Protein AF-A0A4Q0QTB7-F1 (afdb_monomer_lite)

Structure (mmCIF, N/CA/C/O backbone):
data_AF-A0A4Q0QTB7-F1
#
_entry.id   AF-A0A4Q0QTB7-F1
#
loop_
_atom_site.group_PDB
_atom_site.id
_atom_site.type_symbol
_atom_site.label_atom_id
_atom_site.label_alt_id
_atom_site.label_comp_id
_atom_site.label_asym_id
_atom_site.label_entity_id
_atom_site.label_seq_id
_atom_site.pdbx_PDB_ins_code
_atom_site.Cartn_x
_atom_site.Cartn_y
_atom_site.Cartn_z
_atom_site.occupancy
_atom_site.B_iso_or_equiv
_atom_site.auth_seq_id
_atom_site.auth_comp_id
_atom_site.auth_asym_id
_atom_site.auth_atom_id
_atom_site.pdbx_PDB_model_num
ATOM 1 N N . MET A 1 1 ? -1.147 16.651 9.363 1.00 47.41 1 MET A N 1
ATOM 2 C CA . MET A 1 1 ? -0.670 16.566 7.967 1.00 47.41 1 MET A CA 1
ATOM 3 C C . MET A 1 1 ? 0.847 16.628 8.028 1.00 47.41 1 MET A C 1
ATOM 5 O O . MET A 1 1 ? 1.332 17.576 8.643 1.00 47.41 1 MET A O 1
ATOM 9 N N . PRO A 1 2 ? 1.580 15.623 7.526 1.00 40.81 2 PRO A N 1
ATOM 10 C CA . PRO A 1 2 ? 3.039 15.652 7.557 1.00 40.81 2 PRO A CA 1
ATOM 11 C C . PRO A 1 2 ? 3.576 16.881 6.791 1.00 40.81 2 PRO A C 1
ATOM 13 O O . PRO A 1 2 ? 2.913 17.364 5.860 1.00 40.81 2 PRO A O 1
ATOM 16 N N . PRO A 1 3 ? 4.726 17.443 7.211 1.00 42.91 3 PRO A N 1
ATOM 17 C CA . PRO A 1 3 ? 5.314 18.623 6.583 1.00 42.91 3 PRO A CA 1
ATOM 18 C C . PRO A 1 3 ? 5.603 18.375 5.096 1.00 42.91 3 PRO A C 1
ATOM 20 O O . PRO A 1 3 ? 5.985 17.279 4.700 1.00 42.91 3 PRO A O 1
ATOM 23 N N . ARG A 1 4 ? 5.392 19.402 4.265 1.00 50.91 4 ARG A N 1
ATOM 24 C CA . ARG A 1 4 ? 5.673 19.353 2.822 1.00 50.91 4 ARG A CA 1
ATOM 25 C C . ARG A 1 4 ? 7.170 19.526 2.593 1.00 50.91 4 ARG A C 1
ATOM 27 O O . ARG A 1 4 ? 7.720 20.534 3.036 1.00 50.91 4 ARG A O 1
ATOM 34 N N . THR A 1 5 ? 7.803 18.616 1.859 1.00 45.28 5 THR A N 1
ATOM 35 C CA . THR A 1 5 ? 9.161 18.847 1.356 1.00 45.28 5 THR A CA 1
ATOM 36 C C . THR A 1 5 ? 9.086 19.863 0.209 1.00 45.28 5 THR A C 1
ATOM 38 O O . THR A 1 5 ? 8.385 19.610 -0.774 1.00 45.28 5 THR A O 1
ATOM 41 N N . PRO A 1 6 ? 9.748 21.031 0.289 1.00 39.59 6 PRO A N 1
ATOM 42 C CA . PRO A 1 6 ? 9.756 21.988 -0.815 1.00 39.59 6 PRO A CA 1
ATOM 43 C C . PRO A 1 6 ? 10.356 21.355 -2.084 1.00 39.59 6 PRO A C 1
ATOM 45 O O . PRO A 1 6 ? 11.346 20.638 -1.999 1.00 39.59 6 PRO A O 1
ATOM 48 N N . ALA A 1 7 ? 9.767 21.639 -3.251 1.00 42.12 7 ALA A N 1
ATOM 49 C CA . ALA A 1 7 ? 10.174 21.163 -4.586 1.00 42.12 7 ALA A CA 1
ATOM 50 C C . ALA A 1 7 ? 9.929 19.678 -4.938 1.00 42.12 7 ALA A C 1
ATOM 52 O O . ALA A 1 7 ? 10.136 19.310 -6.094 1.00 42.12 7 ALA A O 1
ATOM 53 N N . ARG A 1 8 ? 9.408 18.842 -4.028 1.00 48.53 8 ARG A N 1
ATOM 54 C CA . ARG A 1 8 ? 8.870 17.521 -4.399 1.00 48.53 8 ARG A CA 1
ATOM 55 C C . ARG A 1 8 ? 7.381 17.683 -4.734 1.00 48.53 8 ARG A C 1
ATOM 57 O O . ARG A 1 8 ? 6.651 18.259 -3.919 1.00 48.53 8 ARG A O 1
ATOM 64 N N . PRO A 1 9 ? 6.882 17.218 -5.896 1.00 48.81 9 PRO A N 1
ATOM 65 C CA . PRO A 1 9 ? 5.467 16.912 -6.021 1.00 48.81 9 PRO A CA 1
ATOM 66 C C . PRO A 1 9 ? 5.246 15.730 -5.076 1.00 48.81 9 PRO A C 1
ATOM 68 O O . PRO A 1 9 ? 5.424 14.589 -5.472 1.00 48.81 9 PRO A O 1
ATOM 71 N N . ASP A 1 10 ? 5.014 16.013 -3.794 1.00 55.91 10 ASP A N 1
ATOM 72 C CA . ASP A 1 10 ? 4.657 15.030 -2.774 1.00 55.91 10 ASP A CA 1
ATOM 73 C C . ASP A 1 10 ? 3.130 14.954 -2.749 1.00 55.91 10 ASP A C 1
ATOM 75 O O . ASP A 1 10 ? 2.478 15.725 -2.032 1.00 55.91 10 ASP A O 1
ATOM 79 N N . PRO A 1 11 ? 2.503 14.088 -3.559 1.00 55.78 11 PRO A N 1
ATOM 80 C CA . PRO A 1 11 ? 1.121 13.735 -3.339 1.00 55.78 11 PRO A CA 1
ATOM 81 C C . PRO A 1 11 ? 1.037 13.012 -1.994 1.00 55.78 11 PRO A C 1
ATOM 83 O O . PRO A 1 11 ? 1.423 11.857 -1.835 1.00 55.78 11 PRO A O 1
ATOM 86 N N . GLN A 1 12 ? 0.548 13.758 -1.009 1.00 68.44 12 GLN A N 1
ATOM 87 C CA . GLN A 1 12 ? 0.375 13.276 0.347 1.00 68.44 12 GLN A CA 1
ATOM 88 C C . GLN A 1 12 ? -0.754 12.254 0.392 1.00 68.44 12 GLN A C 1
ATOM 90 O O . GLN A 1 12 ? -1.846 12.475 -0.139 1.00 68.44 12 GLN A O 1
ATOM 95 N N . VAL A 1 13 ? -0.488 11.154 1.079 1.00 74.31 13 VAL A N 1
ATOM 96 C CA . VAL A 1 13 ? -1.504 10.196 1.493 1.00 74.31 13 VAL A CA 1
ATOM 97 C C . VAL A 1 13 ? -1.929 10.525 2.931 1.00 74.31 13 VAL A C 1
ATOM 99 O O . VAL A 1 13 ? -1.073 10.782 3.778 1.00 74.31 13 VAL A O 1
ATOM 102 N N . PRO A 1 14 ? -3.236 10.561 3.243 1.00 81.25 14 PRO A N 1
ATOM 103 C CA . PRO A 1 14 ? -4.358 10.394 2.322 1.00 81.25 14 PRO A CA 1
ATOM 104 C C . PRO A 1 14 ? -4.577 11.636 1.441 1.00 81.25 14 PRO A C 1
ATOM 106 O O . PRO A 1 14 ? -4.420 12.769 1.902 1.00 81.25 14 PRO A O 1
ATOM 109 N N . LYS A 1 15 ? -5.080 11.439 0.216 1.00 81.94 15 LYS A N 1
ATOM 110 C CA . LYS A 1 15 ? -5.474 12.543 -0.684 1.00 81.94 15 LYS A CA 1
ATOM 111 C C . LYS A 1 15 ? -6.569 13.432 -0.101 1.00 81.94 15 LYS A C 1
ATOM 113 O O . LYS A 1 15 ? -6.660 14.610 -0.443 1.00 81.94 15 LYS A O 1
ATOM 118 N N . ASN A 1 16 ? -7.422 12.881 0.763 1.00 85.31 16 ASN A N 1
ATOM 119 C CA . ASN A 1 16 ? -8.480 13.629 1.432 1.00 85.31 16 ASN A CA 1
ATOM 120 C C . ASN A 1 16 ? -8.515 13.330 2.934 1.00 85.31 16 ASN A C 1
ATOM 122 O O . ASN A 1 16 ? -9.250 12.467 3.407 1.00 85.31 16 ASN A O 1
ATOM 126 N N . TYR A 1 17 ? -7.782 14.122 3.714 1.00 80.81 17 TYR A N 1
ATOM 127 C CA . TYR A 1 17 ? -7.728 13.989 5.173 1.00 80.81 17 TYR A CA 1
ATOM 128 C C . TYR A 1 17 ? -9.084 14.179 5.889 1.00 80.81 17 TYR A C 1
ATOM 130 O O . TYR A 1 17 ? -9.188 13.863 7.070 1.00 80.81 17 TYR A O 1
ATOM 138 N N . LYS A 1 18 ? -10.128 14.681 5.209 1.00 86.31 18 LYS A N 1
ATOM 139 C CA . LYS A 1 18 ? -11.443 14.965 5.812 1.00 86.31 18 LYS A CA 1
ATOM 140 C C . LYS A 1 18 ? -12.386 13.759 5.868 1.00 86.31 18 LYS A C 1
ATOM 142 O O . LYS A 1 18 ? -13.453 13.883 6.457 1.00 86.31 18 LYS A O 1
ATOM 147 N N . LEU A 1 19 ? -12.036 12.626 5.251 1.00 85.88 19 LEU A N 1
ATOM 148 C CA . LEU A 1 19 ? -12.930 11.460 5.163 1.00 85.88 19 LEU A CA 1
ATOM 149 C C . LEU A 1 19 ? -13.151 10.752 6.508 1.00 85.88 19 LEU A C 1
ATOM 151 O O . LEU A 1 19 ? -14.196 10.143 6.710 1.00 85.88 19 LEU A O 1
ATOM 155 N N . GLY A 1 20 ? -12.202 10.863 7.436 1.00 88.69 20 GLY A N 1
ATOM 156 C CA . GLY A 1 20 ? -12.298 10.242 8.750 1.00 88.69 20 GLY A CA 1
ATOM 157 C C . GLY A 1 20 ? -10.938 10.087 9.428 1.00 88.69 20 GLY A C 1
ATOM 158 O O . GLY A 1 20 ? -9.929 10.568 8.892 1.00 88.69 20 GLY A O 1
ATOM 159 N N . PRO A 1 21 ? -10.905 9.411 10.596 1.00 89.50 21 PRO A N 1
ATOM 160 C CA . PRO A 1 21 ? -9.672 9.042 11.281 1.00 89.50 21 PRO A CA 1
ATOM 161 C C . PRO A 1 21 ? -8.676 8.385 10.329 1.00 89.50 21 PRO A C 1
ATOM 163 O O . PRO A 1 21 ? -9.045 7.540 9.509 1.00 89.50 21 PRO A O 1
ATOM 166 N N . CYS A 1 22 ? -7.416 8.788 10.439 1.00 88.06 22 CYS A N 1
ATOM 167 C CA . CYS A 1 22 ? -6.366 8.389 9.520 1.00 88.06 22 CYS A CA 1
ATOM 168 C C . CYS A 1 22 ? -5.119 7.988 10.291 1.00 88.06 22 CYS A C 1
ATOM 170 O O . CYS A 1 22 ? -4.640 8.743 11.128 1.00 88.06 22 CYS A O 1
ATOM 172 N N . ALA A 1 23 ? -4.580 6.831 9.938 1.00 86.69 23 ALA A N 1
ATOM 173 C CA . ALA A 1 23 ? -3.254 6.379 10.312 1.00 86.69 23 ALA A CA 1
ATOM 174 C C . ALA A 1 23 ? -2.309 6.602 9.121 1.00 86.69 23 ALA A C 1
ATOM 176 O O . ALA A 1 23 ? -2.715 6.410 7.974 1.00 86.69 23 ALA A O 1
ATOM 177 N N . HIS A 1 24 ? -1.069 7.022 9.367 1.00 83.75 24 HIS A N 1
ATOM 178 C CA . HIS A 1 24 ? -0.093 7.351 8.317 1.00 83.75 24 HIS A CA 1
ATOM 179 C C . HIS A 1 24 ? 1.293 6.795 8.653 1.00 83.75 24 HIS A C 1
ATOM 181 O O . HIS A 1 24 ? 1.640 6.630 9.823 1.00 83.75 24 HIS A O 1
ATOM 187 N N . GLY A 1 25 ? 2.090 6.517 7.620 1.00 77.62 25 GLY A N 1
ATOM 188 C CA . GLY A 1 25 ? 3.531 6.372 7.772 1.00 77.62 25 GLY A CA 1
ATOM 189 C C . GLY A 1 25 ? 4.248 5.968 6.482 1.00 77.62 25 GLY A C 1
ATOM 190 O O . GLY A 1 25 ? 3.730 6.129 5.379 1.00 77.62 25 GLY A O 1
ATOM 191 N N . LYS A 1 26 ? 5.473 5.451 6.622 1.00 79.88 26 LYS A N 1
ATOM 192 C CA . LYS A 1 26 ? 6.401 5.168 5.519 1.00 79.88 26 LYS A CA 1
ATOM 193 C C . LYS A 1 26 ? 7.085 3.795 5.649 1.00 79.88 26 LYS A C 1
ATOM 195 O O . LYS A 1 26 ? 7.819 3.570 6.601 1.00 79.88 26 LYS A O 1
ATOM 200 N N . ILE A 1 27 ? 6.911 2.901 4.671 1.00 75.69 27 ILE A N 1
ATOM 201 C CA . ILE A 1 27 ? 7.630 1.602 4.614 1.00 75.69 27 ILE A CA 1
ATOM 202 C C . ILE A 1 27 ? 9.116 1.800 4.248 1.00 75.69 27 ILE A C 1
ATOM 204 O O . ILE A 1 27 ? 9.949 0.934 4.499 1.00 75.69 27 ILE A O 1
ATOM 208 N N . GLY A 1 28 ? 9.475 2.984 3.750 1.00 70.25 28 GLY A N 1
ATOM 209 C CA . GLY A 1 28 ? 10.853 3.349 3.440 1.00 70.25 28 GLY A CA 1
ATOM 210 C C . GLY A 1 28 ? 11.311 2.763 2.112 1.00 70.25 28 GLY A C 1
ATOM 211 O O . GLY A 1 28 ? 10.504 2.240 1.345 1.00 70.25 28 GLY A O 1
ATOM 212 N N . ALA A 1 29 ? 12.603 2.910 1.838 1.00 74.25 29 ALA A N 1
ATOM 213 C CA . ALA A 1 29 ? 13.247 2.386 0.645 1.00 74.25 29 ALA A CA 1
ATOM 214 C C . ALA A 1 29 ? 13.525 0.882 0.792 1.00 74.25 29 ALA A C 1
ATOM 216 O O . ALA A 1 29 ? 14.135 0.457 1.775 1.00 74.25 29 ALA A O 1
ATOM 217 N N . PHE A 1 30 ? 13.120 0.082 -0.192 1.00 72.81 30 PHE A N 1
ATOM 218 C CA . PHE A 1 30 ? 13.425 -1.344 -0.253 1.00 72.81 30 PHE A CA 1
ATOM 219 C C . PHE A 1 30 ? 13.659 -1.810 -1.691 1.00 72.81 30 PHE A C 1
ATOM 221 O O . PHE A 1 30 ? 13.125 -1.247 -2.646 1.00 72.81 30 PHE A O 1
ATOM 228 N N . TYR A 1 31 ? 14.438 -2.883 -1.819 1.00 73.12 31 TYR A N 1
ATOM 229 C CA . TYR A 1 31 ? 14.595 -3.634 -3.058 1.00 73.12 31 TYR A CA 1
ATOM 230 C C . TYR A 1 31 ? 13.784 -4.918 -2.982 1.00 73.12 31 TYR A C 1
ATOM 232 O O . TYR A 1 31 ? 13.722 -5.551 -1.925 1.00 73.12 31 TYR A O 1
ATOM 240 N N . PHE A 1 32 ? 13.199 -5.326 -4.099 1.00 70.44 32 PHE A N 1
ATOM 241 C CA . PHE A 1 32 ? 12.513 -6.606 -4.230 1.00 70.44 32 PHE A CA 1
ATOM 242 C C . PHE A 1 32 ? 13.051 -7.356 -5.445 1.00 70.44 32 PHE A C 1
ATOM 244 O O . PHE A 1 32 ? 13.460 -6.739 -6.421 1.00 70.44 32 PHE A O 1
ATOM 251 N N . TYR A 1 33 ? 13.049 -8.684 -5.363 1.00 67.88 33 TYR A N 1
ATOM 252 C CA . TYR A 1 33 ? 13.486 -9.592 -6.418 1.00 67.88 33 TYR A CA 1
ATOM 253 C C . TYR A 1 33 ? 12.619 -10.844 -6.388 1.00 67.88 33 TYR A C 1
ATOM 255 O O . TYR A 1 33 ? 12.510 -11.446 -5.322 1.00 67.88 33 TYR A O 1
ATOM 263 N N . ALA A 1 34 ? 12.035 -11.249 -7.516 1.00 62.66 34 ALA A N 1
ATOM 264 C CA . ALA A 1 34 ? 11.332 -12.527 -7.632 1.00 62.66 34 ALA A CA 1
ATOM 265 C C . ALA A 1 34 ? 12.265 -13.622 -8.181 1.00 62.66 34 ALA A C 1
ATOM 267 O O . ALA A 1 34 ? 12.513 -13.695 -9.387 1.00 62.66 34 ALA A O 1
ATOM 268 N N . GLU A 1 35 ? 12.758 -14.494 -7.300 1.00 55.28 35 GLU A N 1
ATOM 269 C CA . GLU A 1 35 ? 13.632 -15.609 -7.682 1.00 55.28 35 GLU A CA 1
ATOM 270 C C . GLU A 1 35 ? 12.899 -16.626 -8.574 1.00 55.28 35 GLU A C 1
ATOM 272 O O . GLU A 1 35 ? 11.766 -17.025 -8.292 1.00 55.28 35 GLU A O 1
ATOM 277 N N . GLY A 1 36 ? 13.549 -17.057 -9.661 1.00 54.84 36 GLY A N 1
ATOM 278 C CA . GLY A 1 36 ? 13.015 -18.069 -10.580 1.00 54.84 36 GLY A CA 1
ATOM 279 C C . GLY A 1 36 ? 11.901 -17.581 -11.514 1.00 54.84 36 GLY A C 1
ATOM 280 O O . GLY A 1 36 ? 11.274 -18.402 -12.189 1.00 54.84 36 GLY A O 1
ATOM 281 N N . SER A 1 37 ? 11.641 -16.270 -11.574 1.00 61.34 37 SER A N 1
ATOM 282 C CA . SER A 1 37 ? 10.745 -15.717 -12.591 1.00 61.34 37 SER A CA 1
ATOM 283 C C . SER A 1 37 ? 11.331 -15.908 -13.994 1.00 61.34 37 SER A C 1
ATOM 285 O O . SER A 1 37 ? 12.530 -15.747 -14.210 1.00 61.34 37 SER A O 1
ATOM 287 N N . LYS A 1 38 ? 10.469 -16.236 -14.965 1.00 59.75 38 LYS A N 1
ATOM 288 C CA . LYS A 1 38 ? 10.834 -16.225 -16.393 1.00 59.75 38 LYS A CA 1
ATOM 289 C C . LYS A 1 38 ? 11.002 -14.800 -16.930 1.00 59.75 38 LYS A C 1
ATOM 291 O O . LYS A 1 38 ? 11.587 -14.628 -17.994 1.00 59.75 38 LYS A O 1
ATOM 296 N N . ASP A 1 39 ? 10.508 -13.809 -16.191 1.00 58.31 39 ASP A N 1
ATOM 297 C CA . ASP A 1 39 ? 10.634 -12.383 -16.482 1.00 58.31 39 ASP A CA 1
ATOM 298 C C . ASP A 1 39 ? 11.926 -11.815 -15.864 1.00 58.31 39 ASP A C 1
ATOM 300 O O . ASP A 1 39 ? 11.892 -10.848 -15.105 1.00 58.31 39 ASP A O 1
ATOM 304 N N . ASP A 1 40 ? 13.062 -12.461 -16.143 1.00 51.28 40 ASP A N 1
ATOM 305 C CA . ASP A 1 40 ? 14.362 -12.145 -15.543 1.00 51.28 40 ASP A CA 1
ATOM 306 C C . ASP A 1 40 ? 14.783 -10.672 -15.763 1.00 51.28 40 ASP A C 1
ATOM 308 O O . ASP A 1 40 ? 14.874 -10.231 -16.915 1.00 51.28 40 ASP A O 1
ATOM 312 N N . PRO A 1 41 ? 15.112 -9.908 -14.701 1.00 52.53 41 PRO A N 1
ATOM 313 C CA . PRO A 1 41 ? 14.643 -10.022 -13.321 1.00 52.53 41 PRO A CA 1
ATOM 314 C C . PRO A 1 41 ? 13.518 -9.015 -13.035 1.00 52.53 41 PRO A C 1
ATOM 316 O O . PRO A 1 41 ? 13.682 -7.821 -13.271 1.00 52.53 41 PRO A O 1
ATOM 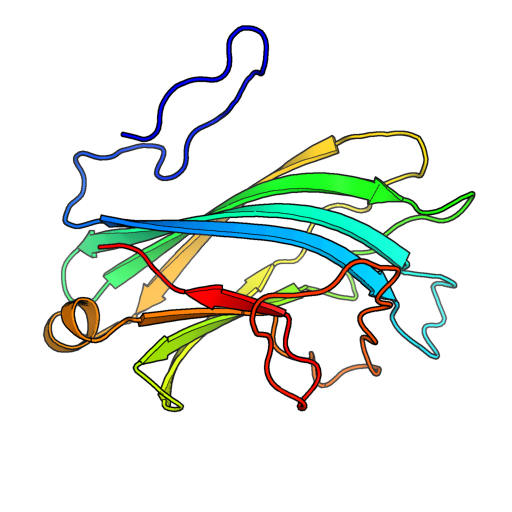319 N N . ALA A 1 42 ? 12.418 -9.469 -12.419 1.00 55.75 42 ALA A N 1
ATOM 320 C CA . ALA A 1 42 ? 11.439 -8.607 -11.750 1.00 55.75 42 ALA A CA 1
ATOM 321 C C . ALA A 1 42 ? 12.069 -8.051 -10.461 1.00 55.75 42 ALA A C 1
ATOM 323 O O . ALA A 1 42 ? 11.752 -8.472 -9.345 1.00 55.75 42 ALA A O 1
ATOM 324 N N . PHE A 1 43 ? 13.047 -7.169 -10.651 1.00 60.84 43 PHE A N 1
ATOM 325 C CA . PHE A 1 43 ? 13.815 -6.513 -9.610 1.00 60.84 43 PHE A CA 1
ATOM 326 C C . PHE A 1 43 ? 13.553 -5.017 -9.695 1.00 60.84 43 PHE A C 1
ATOM 328 O O . PHE A 1 43 ? 13.701 -4.409 -10.756 1.00 60.84 43 PHE A O 1
ATOM 335 N N . GLY A 1 44 ? 13.192 -4.414 -8.570 1.00 68.00 44 GLY A N 1
ATOM 336 C CA . GLY A 1 44 ? 12.984 -2.977 -8.500 1.00 68.00 44 GLY A CA 1
ATOM 337 C C . GLY A 1 44 ? 13.339 -2.402 -7.143 1.00 68.00 44 GLY A C 1
ATOM 338 O O . GLY A 1 44 ? 13.488 -3.110 -6.144 1.00 68.00 44 GLY A O 1
ATOM 339 N N . PHE A 1 45 ? 13.481 -1.089 -7.140 1.00 75.38 45 PHE A N 1
ATOM 340 C CA . PHE A 1 45 ? 13.522 -0.243 -5.966 1.00 75.38 45 PHE A CA 1
ATOM 341 C C . PHE A 1 45 ? 12.143 0.379 -5.772 1.00 75.38 45 PHE A C 1
ATOM 343 O O . PHE A 1 45 ? 11.540 0.829 -6.741 1.00 75.38 45 PHE A O 1
ATOM 350 N N . CYS A 1 46 ? 11.672 0.448 -4.531 1.00 77.44 46 CYS A N 1
ATOM 351 C CA . CYS A 1 46 ? 10.473 1.189 -4.160 1.00 77.44 46 CYS A CA 1
ATOM 352 C C . CYS A 1 46 ? 10.715 1.958 -2.860 1.00 77.44 46 CYS A C 1
ATOM 354 O O . CYS A 1 46 ? 11.255 1.420 -1.895 1.00 77.44 46 CYS A O 1
ATOM 356 N N . GLU A 1 47 ? 10.232 3.192 -2.802 1.00 80.69 47 GLU A N 1
ATOM 357 C CA . GLU A 1 47 ? 10.077 3.966 -1.577 1.00 80.69 47 GLU A CA 1
ATOM 358 C C . GLU A 1 47 ? 8.597 4.295 -1.387 1.00 80.69 47 GLU A C 1
ATOM 360 O O . GLU A 1 47 ? 8.040 5.070 -2.162 1.00 80.69 47 GLU A O 1
ATOM 365 N N . ILE A 1 48 ? 7.965 3.716 -0.359 1.00 83.56 48 ILE A N 1
ATOM 366 C CA . ILE A 1 48 ? 6.512 3.821 -0.149 1.00 83.56 48 ILE A CA 1
ATOM 367 C C . ILE A 1 48 ? 6.174 4.690 1.065 1.00 83.56 48 ILE A C 1
ATOM 369 O O . ILE A 1 48 ? 6.605 4.417 2.190 1.00 83.56 48 ILE A O 1
ATOM 373 N N . GLU A 1 49 ? 5.304 5.670 0.837 1.00 85.81 49 GLU A N 1
ATOM 374 C CA . GLU A 1 49 ? 4.513 6.376 1.843 1.00 85.81 49 GLU A CA 1
ATOM 375 C C . GLU A 1 49 ? 3.054 5.905 1.757 1.00 85.81 49 GLU A C 1
ATOM 377 O O . GLU A 1 49 ? 2.536 5.699 0.660 1.00 85.81 49 GLU A O 1
ATOM 382 N N . LEU A 1 50 ? 2.381 5.700 2.891 1.00 88.88 50 LEU A N 1
ATOM 383 C CA . LEU A 1 50 ? 1.017 5.170 2.913 1.00 88.88 50 LEU A CA 1
ATOM 384 C C . LEU A 1 50 ? 0.151 5.747 4.032 1.00 88.88 50 LEU A C 1
ATOM 386 O O . LEU A 1 50 ? 0.636 6.229 5.057 1.00 88.88 50 LEU A O 1
ATOM 390 N N . SER A 1 51 ? -1.159 5.638 3.849 1.00 89.88 51 SER A N 1
ATOM 391 C CA . SER A 1 51 ? -2.160 5.886 4.874 1.00 89.88 51 SER A CA 1
ATOM 392 C C . SER A 1 51 ? -3.218 4.788 4.899 1.00 89.88 51 SER A C 1
ATOM 394 O O . SER A 1 51 ? -3.516 4.146 3.891 1.00 89.88 51 SER A O 1
ATOM 396 N N . VAL A 1 52 ? -3.798 4.576 6.079 1.00 90.94 52 VAL A N 1
ATOM 397 C CA . VAL A 1 52 ? -5.019 3.793 6.265 1.00 90.94 52 VAL A CA 1
ATOM 398 C C . VAL A 1 52 ? -6.052 4.719 6.884 1.00 90.94 52 VAL A C 1
ATOM 400 O O . VAL A 1 52 ? -5.912 5.147 8.030 1.00 90.94 52 VAL A O 1
ATOM 403 N N . GLN A 1 53 ? -7.081 5.061 6.117 1.00 93.25 53 GLN A N 1
ATOM 404 C CA . GLN A 1 53 ? -8.089 6.034 6.521 1.00 93.25 53 GLN A CA 1
ATOM 405 C C . GLN A 1 53 ? -9.467 5.394 6.572 1.00 93.25 53 GLN A C 1
ATOM 407 O O . GLN A 1 53 ? -9.859 4.700 5.641 1.00 93.25 53 GLN A O 1
ATOM 412 N N . ARG A 1 54 ? -10.246 5.658 7.619 1.00 92.88 54 ARG A N 1
ATOM 413 C CA . ARG A 1 54 ? -11.664 5.285 7.626 1.00 92.88 54 ARG A CA 1
ATOM 414 C C . ARG A 1 54 ? -12.414 6.142 6.604 1.00 92.88 54 ARG A C 1
ATOM 416 O O . ARG A 1 54 ? -12.341 7.367 6.661 1.00 92.88 54 ARG A O 1
ATOM 423 N N . VAL A 1 55 ? -13.115 5.496 5.672 1.00 94.44 55 VAL A N 1
ATOM 424 C CA . VAL A 1 55 ? -13.844 6.170 4.574 1.00 94.44 55 VAL A CA 1
ATOM 425 C C . VAL A 1 55 ? -15.343 5.872 4.570 1.00 94.44 55 VAL A C 1
ATOM 427 O O . VAL A 1 55 ? -16.078 6.414 3.748 1.00 94.44 55 VAL A O 1
ATOM 430 N N . GLY A 1 56 ? -15.805 5.020 5.481 1.00 93.00 56 GLY A N 1
ATOM 431 C CA . GLY A 1 56 ? -17.207 4.673 5.663 1.00 93.00 56 GLY A CA 1
ATOM 432 C C . GLY A 1 56 ? -17.373 3.665 6.794 1.00 93.00 56 GLY A C 1
ATOM 433 O O . GLY A 1 56 ? -16.398 3.291 7.446 1.00 93.00 56 GLY A O 1
ATOM 434 N N . GLU A 1 57 ? -18.609 3.232 7.017 1.00 93.69 57 GLU A N 1
ATOM 435 C CA . GLU A 1 57 ? -18.908 2.155 7.959 1.00 93.69 57 GLU A CA 1
ATOM 436 C C . GLU A 1 57 ? -18.240 0.851 7.507 1.00 93.69 57 GLU A C 1
ATOM 438 O O . GLU A 1 57 ? -18.345 0.456 6.340 1.00 93.69 57 GLU A O 1
ATOM 443 N N . ASN A 1 58 ? -17.532 0.209 8.436 1.00 94.56 58 ASN A N 1
ATOM 444 C CA . ASN A 1 58 ? -16.800 -1.040 8.225 1.00 94.56 58 ASN A CA 1
ATOM 445 C C . ASN A 1 58 ? -15.843 -1.010 7.017 1.00 94.56 58 ASN A C 1
ATOM 447 O O . ASN A 1 58 ? -15.630 -2.020 6.332 1.00 94.56 58 ASN A O 1
ATOM 451 N N . ARG A 1 59 ? -15.293 0.171 6.708 1.00 95.75 59 ARG A N 1
ATOM 452 C CA . ARG A 1 59 ? -14.479 0.385 5.512 1.00 95.75 59 ARG A CA 1
ATOM 453 C C . ARG A 1 59 ? -13.334 1.348 5.761 1.00 95.75 59 ARG A C 1
ATOM 455 O O . ARG A 1 59 ? -13.521 2.512 6.131 1.00 95.75 59 ARG A O 1
ATOM 462 N N . VAL A 1 60 ? -12.141 0.881 5.420 1.00 94.44 60 VAL A N 1
ATOM 463 C CA . VAL A 1 60 ? -10.933 1.700 5.381 1.00 94.44 60 VAL A CA 1
ATOM 464 C C . VAL A 1 60 ? -10.375 1.757 3.972 1.00 94.44 60 VAL A C 1
ATOM 466 O O . VAL A 1 60 ? -10.530 0.819 3.200 1.00 94.44 60 VAL A O 1
ATOM 469 N N . ARG A 1 61 ? -9.701 2.848 3.639 1.00 95.25 61 ARG A N 1
ATOM 470 C CA . ARG A 1 61 ? -8.914 3.002 2.426 1.00 95.25 61 ARG A CA 1
ATOM 471 C C . ARG A 1 61 ? -7.447 2.889 2.779 1.00 95.25 61 ARG A C 1
ATOM 473 O O . ARG A 1 61 ? -6.946 3.701 3.553 1.00 95.25 61 ARG A O 1
ATOM 480 N N . LEU A 1 62 ? -6.784 1.900 2.195 1.00 93.81 62 LEU A N 1
ATOM 481 C CA . LEU A 1 62 ? -5.335 1.879 2.087 1.00 93.81 62 LEU A CA 1
ATOM 482 C C . LEU A 1 62 ? -4.969 2.722 0.868 1.00 93.81 62 LEU A C 1
ATOM 484 O O . LEU A 1 62 ? -5.369 2.397 -0.250 1.00 93.81 62 LEU A O 1
ATOM 488 N N . GLU A 1 63 ? -4.230 3.800 1.083 1.00 92.81 63 GLU A N 1
ATOM 489 C CA . GLU A 1 63 ? -3.691 4.635 0.017 1.00 92.81 63 GLU A CA 1
ATOM 490 C C . GLU A 1 63 ? -2.171 4.675 0.124 1.00 92.81 63 GLU A C 1
ATOM 492 O O . GLU A 1 63 ? -1.634 4.797 1.220 1.00 92.81 63 GLU A O 1
ATOM 497 N N . LEU A 1 64 ? -1.476 4.569 -1.005 1.00 89.00 64 LEU A N 1
ATOM 498 C CA . LEU A 1 64 ? -0.029 4.689 -1.068 1.00 89.00 64 LEU A CA 1
ATOM 499 C C . LEU A 1 64 ? 0.423 5.609 -2.196 1.00 89.00 64 LEU A C 1
ATOM 501 O O . LEU A 1 64 ? -0.220 5.748 -3.246 1.00 89.00 64 LEU A O 1
ATOM 505 N N . TYR A 1 65 ? 1.575 6.209 -1.946 1.00 87.12 65 TYR A N 1
ATOM 506 C CA . TYR A 1 65 ? 2.420 6.871 -2.913 1.00 87.12 65 TYR A CA 1
ATOM 507 C C . TYR A 1 65 ? 3.777 6.179 -2.911 1.00 87.12 65 TYR A C 1
ATOM 509 O O . TYR A 1 65 ? 4.327 5.875 -1.853 1.00 87.12 65 TYR A O 1
ATOM 517 N N . CYS A 1 66 ? 4.303 5.914 -4.097 1.00 84.88 66 CYS A N 1
ATOM 518 C CA . CYS A 1 66 ? 5.572 5.239 -4.271 1.00 84.88 66 CYS A CA 1
ATOM 519 C C . CYS A 1 66 ? 6.427 5.985 -5.286 1.00 84.88 66 CYS A C 1
ATOM 521 O O . CYS A 1 66 ? 5.916 6.393 -6.325 1.00 84.88 66 CYS A O 1
ATOM 523 N N . ILE A 1 67 ? 7.724 6.095 -5.017 1.00 82.00 67 ILE A N 1
ATOM 524 C CA . ILE A 1 67 ? 8.725 6.294 -6.068 1.00 82.00 67 ILE A CA 1
ATOM 525 C C . ILE A 1 67 ? 9.378 4.948 -6.315 1.00 82.00 67 ILE A C 1
ATOM 527 O O . ILE A 1 67 ? 9.811 4.308 -5.356 1.00 82.00 67 ILE A O 1
ATOM 531 N N . ALA A 1 68 ? 9.435 4.514 -7.565 1.00 79.12 68 ALA A N 1
ATOM 532 C CA . ALA A 1 68 ? 10.104 3.273 -7.916 1.00 79.12 68 ALA A CA 1
ATOM 533 C C . ALA A 1 68 ? 11.075 3.459 -9.073 1.00 79.12 68 ALA A C 1
ATOM 535 O O . ALA A 1 68 ? 10.936 4.395 -9.851 1.00 79.12 68 ALA A O 1
ATOM 536 N N . ASP A 1 69 ? 12.048 2.560 -9.156 1.00 76.19 69 ASP A N 1
ATOM 537 C CA . ASP A 1 69 ? 13.034 2.496 -10.232 1.00 76.19 69 ASP A CA 1
ATOM 538 C C . ASP A 1 69 ? 13.331 1.024 -10.546 1.00 76.19 69 ASP A C 1
ATOM 540 O O . ASP A 1 69 ? 13.279 0.161 -9.658 1.00 76.19 69 ASP A O 1
ATOM 544 N N . GLY A 1 70 ? 13.639 0.717 -11.804 1.00 70.75 70 GLY A N 1
ATOM 545 C CA . GLY A 1 70 ? 14.241 -0.569 -12.147 1.00 70.75 70 GLY A CA 1
ATOM 546 C C . GLY A 1 70 ? 15.669 -0.660 -11.598 1.00 70.75 70 GLY A C 1
ATOM 547 O O . GLY A 1 70 ? 16.302 0.341 -11.277 1.00 70.75 70 GLY A O 1
ATOM 548 N N . TYR A 1 71 ? 16.210 -1.869 -11.473 1.00 67.38 71 TYR A N 1
ATOM 549 C CA . TYR A 1 71 ? 17.592 -2.046 -11.019 1.00 67.38 71 TYR A CA 1
ATOM 550 C C . TYR A 1 71 ? 18.543 -2.324 -12.178 1.00 67.38 71 TYR A C 1
ATOM 552 O O . TYR A 1 71 ? 18.334 -3.251 -12.957 1.00 67.38 71 TYR A O 1
ATOM 560 N N . GLN A 1 72 ? 19.630 -1.553 -12.251 1.00 68.81 72 GLN A N 1
ATOM 561 C CA . GLN A 1 72 ? 20.711 -1.669 -13.242 1.00 68.81 72 GLN A CA 1
ATOM 562 C C . GLN A 1 72 ? 20.274 -1.555 -14.712 1.00 68.81 72 GLN A C 1
ATOM 564 O O . GLN A 1 72 ? 20.301 -0.475 -15.288 1.00 68.81 72 GLN A O 1
ATOM 569 N N . SER A 1 73 ? 19.954 -2.672 -15.358 1.00 60.12 73 SER A N 1
ATOM 570 C CA . SER A 1 73 ? 19.472 -2.735 -16.744 1.00 60.12 73 SER A CA 1
ATOM 571 C C . SER A 1 73 ? 18.134 -3.464 -16.844 1.00 60.12 73 SER A C 1
ATOM 573 O O . SER A 1 73 ? 17.666 -3.751 -17.943 1.00 60.12 73 SER A O 1
ATOM 575 N N . ALA A 1 74 ? 17.543 -3.796 -15.696 1.00 63.16 74 ALA A N 1
ATOM 576 C CA . ALA A 1 74 ? 16.323 -4.564 -15.583 1.00 63.16 74 ALA A CA 1
ATOM 577 C C . ALA A 1 74 ? 15.090 -3.681 -15.379 1.00 63.16 74 ALA A C 1
ATOM 579 O O . ALA A 1 74 ? 15.179 -2.480 -15.108 1.00 63.16 74 ALA A O 1
ATOM 580 N N . ARG A 1 75 ? 13.927 -4.325 -15.490 1.00 69.50 75 ARG A N 1
ATOM 581 C CA . ARG A 1 75 ? 12.619 -3.736 -15.215 1.00 69.50 75 ARG A CA 1
ATOM 582 C C . ARG A 1 75 ? 11.991 -4.376 -13.977 1.00 69.50 75 ARG A C 1
ATOM 584 O O . ARG A 1 75 ? 12.043 -5.591 -13.818 1.00 69.50 75 ARG A O 1
ATOM 591 N N . GLY A 1 76 ? 11.325 -3.595 -13.138 1.00 68.12 76 GLY A N 1
ATOM 592 C CA . GLY A 1 76 ? 10.410 -4.151 -12.144 1.00 68.12 76 GLY A CA 1
ATOM 593 C C . GLY A 1 76 ? 9.090 -4.511 -12.825 1.00 68.12 76 GLY A C 1
ATOM 594 O O . GLY A 1 76 ? 8.513 -3.653 -13.477 1.00 68.12 76 GLY A O 1
ATOM 595 N N . VAL A 1 77 ? 8.609 -5.752 -12.694 1.00 71.81 77 VAL A N 1
ATOM 596 C CA . VAL A 1 77 ? 7.360 -6.216 -13.335 1.00 71.81 77 VAL A CA 1
ATOM 597 C C . VAL A 1 77 ? 6.263 -6.381 -12.288 1.00 71.81 77 VAL A C 1
ATOM 599 O O . VAL A 1 77 ? 6.180 -7.419 -11.633 1.00 71.81 77 VAL A O 1
ATOM 602 N N . GLY A 1 78 ? 5.410 -5.372 -12.116 1.00 70.75 78 GLY A N 1
ATOM 603 C CA . GLY A 1 78 ? 4.360 -5.403 -11.092 1.00 70.75 78 GLY A CA 1
ATOM 604 C C . GLY A 1 78 ? 3.051 -6.051 -11.538 1.00 70.75 78 GLY A C 1
ATOM 605 O O . GLY A 1 78 ? 2.272 -6.509 -10.701 1.00 70.75 78 GLY A O 1
ATOM 606 N N . THR A 1 79 ? 2.818 -6.166 -12.850 1.00 75.69 79 THR A N 1
ATOM 607 C CA . THR A 1 79 ? 1.590 -6.771 -13.396 1.00 75.69 79 THR A CA 1
ATOM 608 C C . THR A 1 79 ? 1.478 -8.252 -13.022 1.00 75.69 79 THR A C 1
ATOM 610 O O . THR A 1 79 ? 0.444 -8.682 -12.506 1.00 75.69 79 THR A O 1
ATOM 613 N N . SER A 1 80 ? 2.550 -9.023 -13.231 1.00 71.44 80 SER A N 1
ATOM 614 C CA . SER A 1 80 ? 2.602 -10.467 -12.946 1.00 71.44 80 SER A CA 1
ATOM 615 C C . SER A 1 80 ? 3.054 -10.790 -11.518 1.00 71.44 80 SER A C 1
ATOM 617 O O . SER A 1 80 ? 2.777 -11.880 -11.017 1.00 71.44 80 SER A O 1
ATOM 619 N N . HIS A 1 81 ? 3.721 -9.845 -10.849 1.00 74.00 81 HIS A N 1
ATOM 620 C CA . HIS A 1 81 ? 4.268 -10.011 -9.502 1.00 74.00 81 HIS A CA 1
ATOM 621 C C . HIS A 1 81 ? 3.812 -8.860 -8.589 1.00 74.00 81 HIS A C 1
ATOM 623 O O . HIS A 1 81 ? 4.600 -7.965 -8.275 1.00 74.00 81 HIS A O 1
ATOM 629 N N . PRO A 1 82 ? 2.533 -8.849 -8.164 1.00 79.75 82 PRO A N 1
ATOM 630 C CA . PRO A 1 82 ? 2.017 -7.779 -7.322 1.00 79.75 82 PRO A CA 1
ATOM 631 C C . PRO A 1 82 ? 2.689 -7.766 -5.949 1.00 79.75 82 PRO A C 1
ATOM 633 O O . PRO A 1 82 ? 2.990 -8.814 -5.379 1.00 79.75 82 PRO A O 1
ATOM 636 N N . LEU A 1 83 ? 2.822 -6.582 -5.352 1.00 80.75 83 LEU A N 1
ATOM 637 C CA . LEU A 1 83 ? 3.179 -6.476 -3.939 1.00 80.75 83 LEU A CA 1
ATOM 638 C C . LEU A 1 83 ? 1.946 -6.753 -3.080 1.00 80.75 83 LEU A C 1
ATOM 640 O O . LEU A 1 83 ? 0.908 -6.108 -3.243 1.00 80.75 83 LEU A O 1
ATOM 644 N N . LYS A 1 84 ? 2.056 -7.690 -2.133 1.00 86.75 84 LYS A N 1
ATOM 645 C CA . LYS A 1 84 ? 0.980 -7.966 -1.178 1.00 86.75 84 LYS A CA 1
ATOM 646 C C . LYS A 1 84 ? 1.170 -7.146 0.091 1.00 86.75 84 LYS A C 1
ATOM 648 O O . LYS A 1 84 ? 2.090 -7.389 0.869 1.00 86.75 84 LYS A O 1
ATOM 653 N N . ILE A 1 85 ? 0.251 -6.225 0.328 1.00 88.25 85 ILE A N 1
ATOM 654 C CA . ILE A 1 85 ? 0.245 -5.325 1.476 1.00 88.25 85 ILE A CA 1
ATOM 655 C C . ILE A 1 85 ? -0.721 -5.880 2.520 1.00 88.25 85 ILE A C 1
ATOM 657 O O . ILE A 1 85 ? -1.861 -6.208 2.190 1.00 88.25 85 ILE A O 1
ATOM 661 N N . ALA A 1 86 ? -0.282 -5.986 3.769 1.00 90.75 86 ALA A N 1
ATOM 662 C CA . ALA A 1 86 ? -1.103 -6.416 4.894 1.00 90.75 86 ALA A CA 1
ATOM 663 C C . ALA A 1 86 ? -1.279 -5.272 5.897 1.00 90.75 86 ALA A C 1
ATOM 665 O O . ALA A 1 86 ? -0.325 -4.559 6.196 1.00 90.75 86 ALA A O 1
ATOM 666 N N . VAL A 1 87 ? -2.487 -5.134 6.443 1.00 89.50 87 VAL A N 1
ATOM 667 C CA . VAL A 1 87 ? -2.821 -4.253 7.571 1.00 89.50 87 VAL A CA 1
ATOM 668 C C . VAL A 1 87 ? -2.973 -5.125 8.816 1.00 89.50 87 VAL A C 1
ATOM 670 O O . VAL A 1 87 ? -3.701 -6.118 8.760 1.00 89.50 87 VAL A O 1
ATOM 673 N N . LEU A 1 88 ? -2.289 -4.798 9.916 1.00 89.94 88 LEU A N 1
ATOM 674 C CA . LEU A 1 88 ? -2.206 -5.663 11.097 1.00 89.94 88 LEU A CA 1
ATOM 675 C C . LEU A 1 88 ? -2.580 -4.955 12.405 1.00 89.94 88 LEU A C 1
ATOM 677 O O . LEU A 1 88 ? -2.456 -3.736 12.538 1.00 89.94 88 LEU A O 1
ATOM 681 N N . ALA A 1 89 ? -3.009 -5.776 13.366 1.00 88.38 89 ALA A N 1
ATOM 682 C CA . ALA A 1 89 ? -3.021 -5.498 14.800 1.00 88.38 89 ALA A CA 1
ATOM 683 C C . ALA A 1 89 ? -2.270 -6.632 15.515 1.00 88.38 89 ALA A C 1
ATOM 685 O O . ALA A 1 89 ? -2.762 -7.765 15.603 1.00 88.38 89 ALA A O 1
ATOM 686 N N . GLY A 1 90 ? -1.059 -6.353 15.988 1.00 86.31 90 GLY A N 1
ATOM 687 C CA . GLY A 1 90 ? -0.101 -7.361 16.422 1.00 86.31 90 GLY A CA 1
ATOM 688 C C . GLY A 1 90 ? 0.211 -8.325 15.277 1.00 86.31 90 GLY A C 1
ATOM 689 O O . GLY A 1 90 ? 0.545 -7.907 14.170 1.00 86.31 90 GLY A O 1
ATOM 690 N N . GLU A 1 91 ? 0.050 -9.625 15.523 1.00 86.25 91 GLU A N 1
ATOM 691 C CA . GLU A 1 91 ? 0.212 -10.675 14.502 1.00 86.25 91 GLU A CA 1
ATOM 692 C C . GLU A 1 91 ? -1.089 -10.992 13.741 1.00 86.25 91 GLU A C 1
ATOM 694 O O . GLU A 1 91 ? -1.110 -11.857 12.866 1.00 86.25 91 GLU A O 1
ATOM 699 N N . THR A 1 92 ? -2.197 -10.310 14.054 1.00 88.94 92 THR A N 1
ATOM 700 C CA . THR A 1 92 ? -3.475 -10.535 13.366 1.00 88.94 92 THR A CA 1
ATOM 701 C C . THR A 1 92 ? -3.545 -9.695 12.100 1.00 88.94 92 THR A C 1
ATOM 703 O O . THR A 1 92 ? -3.516 -8.466 12.166 1.00 88.94 92 THR A O 1
ATOM 706 N N . VAL A 1 93 ? -3.704 -10.352 10.951 1.00 90.56 93 VAL A N 1
ATOM 707 C CA . VAL A 1 93 ? -3.987 -9.680 9.679 1.00 90.56 93 VAL A CA 1
ATOM 708 C C . VAL A 1 93 ? -5.440 -9.213 9.679 1.00 90.56 93 VAL A C 1
ATOM 710 O O . VAL A 1 93 ? -6.364 -10.021 9.668 1.00 90.56 93 VAL A O 1
ATOM 713 N N . LEU A 1 94 ? -5.626 -7.898 9.693 1.00 90.31 94 LEU A N 1
ATOM 714 C CA . LEU A 1 94 ? -6.928 -7.238 9.633 1.00 90.31 94 LEU A CA 1
ATOM 715 C C . LEU A 1 94 ? -7.451 -7.125 8.197 1.00 90.31 94 LEU A C 1
ATOM 717 O O . LEU A 1 94 ? -8.655 -7.087 7.973 1.00 90.31 94 LEU A O 1
ATOM 721 N N . GLY A 1 95 ? -6.543 -7.076 7.223 1.00 90.94 95 GLY A N 1
ATOM 722 C CA . GLY A 1 95 ? -6.880 -7.050 5.807 1.00 90.94 95 GLY A CA 1
ATOM 723 C C . GLY A 1 95 ? -5.643 -7.073 4.919 1.00 90.94 95 GLY A C 1
ATOM 724 O O . GLY A 1 95 ? -4.527 -6.819 5.376 1.00 90.94 95 GLY A O 1
ATOM 725 N N . THR A 1 96 ? -5.838 -7.392 3.641 1.00 92.62 96 THR A N 1
ATOM 726 C CA . THR A 1 96 ? -4.756 -7.451 2.652 1.00 92.62 96 THR A CA 1
ATOM 727 C C . THR A 1 96 ? -5.171 -6.850 1.323 1.00 92.62 96 THR A C 1
ATOM 729 O O . THR A 1 96 ? -6.331 -6.963 0.933 1.00 92.62 96 THR A O 1
ATOM 732 N N . ALA A 1 97 ? -4.202 -6.316 0.591 1.00 92.00 97 ALA A N 1
ATOM 733 C CA . ALA A 1 97 ? -4.358 -5.845 -0.773 1.00 92.00 97 ALA A CA 1
ATOM 734 C C . ALA A 1 97 ? -3.215 -6.353 -1.654 1.00 92.00 97 ALA A C 1
ATOM 736 O O . ALA A 1 97 ? -2.079 -6.452 -1.196 1.00 92.00 97 ALA A O 1
ATOM 737 N N . ASN A 1 98 ? -3.510 -6.632 -2.922 1.00 90.12 98 ASN A N 1
ATOM 738 C CA . ASN A 1 98 ? -2.492 -6.889 -3.936 1.00 90.12 98 ASN A CA 1
ATOM 739 C C . ASN A 1 98 ? -2.359 -5.642 -4.805 1.00 90.12 98 ASN A C 1
ATOM 741 O O . ASN A 1 98 ? -3.333 -5.209 -5.423 1.00 90.12 98 ASN A O 1
ATOM 745 N N . TRP A 1 99 ? -1.164 -5.070 -4.849 1.00 88.50 99 TRP A N 1
ATOM 746 C CA . TRP A 1 99 ? -0.854 -3.937 -5.701 1.00 88.50 99 TRP A CA 1
ATOM 747 C C . TRP A 1 99 ? -0.098 -4.409 -6.943 1.00 88.50 99 TRP A C 1
ATOM 749 O O . TRP A 1 99 ? 1.086 -4.740 -6.879 1.00 88.50 99 TRP A O 1
ATOM 759 N N . HIS A 1 100 ? -0.805 -4.428 -8.073 1.00 85.38 100 HIS A N 1
ATOM 760 C CA . HIS A 1 100 ? -0.234 -4.644 -9.401 1.00 85.38 100 HIS A CA 1
ATOM 761 C C . HIS A 1 100 ? 0.296 -3.310 -9.931 1.00 85.38 100 HIS A C 1
ATOM 763 O O . HIS A 1 100 ? -0.438 -2.549 -10.564 1.00 85.38 100 HIS A O 1
ATOM 769 N N . PHE A 1 101 ? 1.535 -2.975 -9.583 1.00 80.81 101 PHE A N 1
ATOM 770 C CA . PHE A 1 101 ? 2.152 -1.727 -10.025 1.00 80.81 101 PHE A CA 1
ATOM 771 C C . PHE A 1 101 ? 2.522 -1.796 -11.520 1.00 80.81 101 PHE A C 1
ATOM 773 O O . PHE A 1 101 ? 2.789 -2.887 -12.031 1.00 80.81 101 PHE A O 1
ATOM 780 N N . PRO A 1 102 ? 2.503 -0.661 -12.243 1.00 80.56 102 PRO A N 1
ATOM 781 C CA . PRO A 1 102 ? 3.055 -0.581 -13.592 1.00 80.56 102 PRO A CA 1
ATOM 782 C C . PRO A 1 102 ? 4.493 -1.095 -13.652 1.00 80.56 102 PRO A C 1
ATOM 784 O O . PRO A 1 102 ? 5.230 -0.975 -12.677 1.00 80.56 102 PRO A O 1
ATOM 787 N N . ASP A 1 103 ? 4.904 -1.639 -14.794 1.00 79.75 103 ASP A N 1
ATOM 788 C CA . ASP A 1 103 ? 6.304 -2.009 -14.981 1.00 79.75 103 ASP A CA 1
ATOM 789 C C . ASP A 1 103 ? 7.192 -0.754 -14.891 1.00 79.75 103 ASP A C 1
ATOM 791 O O . ASP A 1 103 ? 6.897 0.256 -15.530 1.00 79.75 103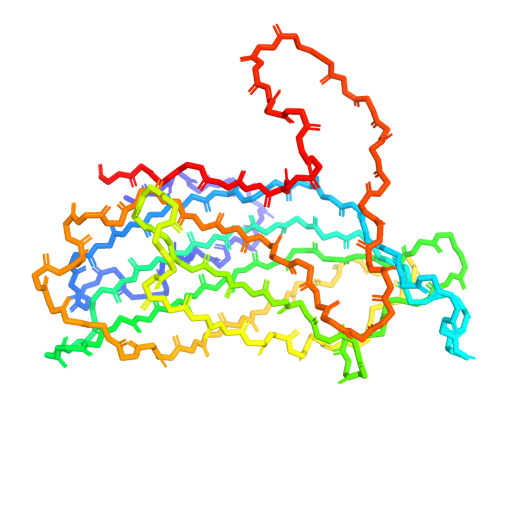 ASP A O 1
ATOM 795 N N . VAL A 1 104 ? 8.277 -0.829 -14.119 1.00 74.44 104 VAL A N 1
ATOM 796 C CA . VAL A 1 104 ? 9.229 0.277 -13.912 1.00 74.44 104 VAL A CA 1
ATOM 797 C C . VAL A 1 104 ? 10.543 -0.030 -14.608 1.00 74.44 104 VAL A C 1
ATOM 799 O O . VAL A 1 104 ? 11.043 -1.152 -14.527 1.00 74.44 104 VAL A O 1
ATOM 802 N N . ILE A 1 105 ? 11.101 0.947 -15.316 1.00 75.88 105 ILE A N 1
ATOM 803 C CA . ILE A 1 105 ?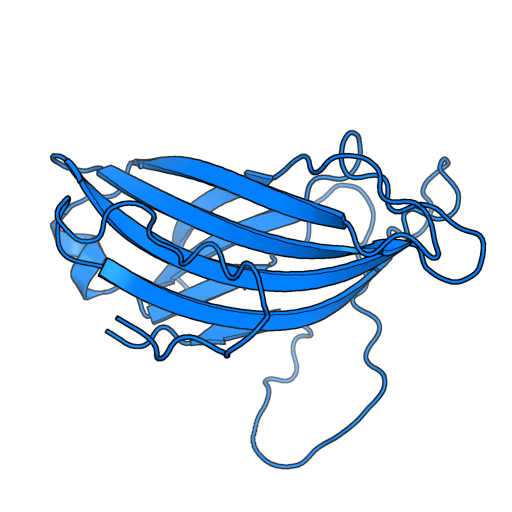 12.323 0.784 -16.114 1.00 75.88 105 ILE A CA 1
ATOM 804 C C . ILE A 1 105 ? 13.492 1.399 -15.346 1.00 75.88 105 ILE A C 1
ATOM 806 O O . ILE A 1 105 ? 13.329 2.434 -14.711 1.00 75.88 105 ILE A O 1
ATOM 810 N N . CYS A 1 106 ? 14.675 0.784 -15.402 1.00 77.06 106 CYS A N 1
ATOM 811 C CA . CYS A 1 106 ? 15.848 1.360 -14.749 1.00 77.06 106 CYS A CA 1
ATOM 812 C C . CYS A 1 106 ? 16.180 2.766 -15.277 1.00 77.06 106 CYS A C 1
ATOM 814 O O . CYS A 1 106 ? 16.173 3.008 -16.487 1.00 77.06 106 CYS A O 1
ATOM 816 N N . GLY A 1 107 ? 16.524 3.670 -14.361 1.00 68.62 107 GLY A N 1
ATOM 817 C CA . GLY A 1 107 ? 16.829 5.067 -14.640 1.00 68.62 107 GLY A CA 1
ATOM 818 C C . GLY A 1 107 ? 15.581 5.943 -14.740 1.00 68.62 107 GLY A C 1
ATOM 819 O O . GLY A 1 107 ? 15.704 7.133 -15.038 1.00 68.62 107 GLY A O 1
ATOM 820 N N . HIS A 1 108 ? 14.399 5.378 -14.478 1.00 70.75 108 HIS A N 1
ATOM 821 C CA . HIS A 1 108 ? 13.126 6.084 -14.468 1.00 70.75 108 HIS A CA 1
ATOM 822 C C . HIS A 1 108 ? 12.536 6.030 -13.058 1.00 70.75 108 HIS A C 1
ATOM 824 O O . HIS A 1 108 ? 11.947 5.038 -12.642 1.00 70.75 108 HIS A O 1
ATOM 830 N N . ALA A 1 109 ? 12.718 7.124 -12.312 1.00 69.75 109 ALA A N 1
ATOM 831 C CA . ALA A 1 109 ? 12.098 7.310 -11.006 1.00 69.75 109 ALA A CA 1
ATOM 832 C C . ALA A 1 109 ? 10.608 7.651 -11.183 1.00 69.75 109 ALA A C 1
ATOM 834 O O . ALA A 1 109 ? 10.228 8.825 -11.208 1.00 69.75 109 ALA A O 1
ATOM 835 N N . ASP A 1 110 ? 9.774 6.624 -11.329 1.00 74.56 110 ASP A N 1
ATOM 836 C CA . ASP A 1 110 ? 8.361 6.778 -11.654 1.00 74.56 110 ASP A CA 1
ATOM 837 C C . ASP A 1 110 ? 7.510 6.977 -10.385 1.00 74.56 110 ASP A C 1
ATOM 839 O O . ASP A 1 110 ? 7.493 6.112 -9.497 1.00 74.56 110 ASP A O 1
ATOM 843 N N . PRO A 1 111 ? 6.774 8.102 -10.268 1.00 77.19 111 PRO A N 1
ATOM 844 C CA . PRO A 1 111 ? 5.800 8.286 -9.205 1.00 77.19 111 PRO A CA 1
ATOM 845 C C . PRO A 1 111 ? 4.559 7.436 -9.474 1.00 77.19 111 PRO A C 1
ATOM 847 O O . PRO A 1 111 ? 3.914 7.543 -10.518 1.00 77.19 111 PRO A O 1
ATOM 850 N N . MET A 1 112 ? 4.175 6.626 -8.494 1.00 85.44 112 MET A N 1
ATOM 851 C CA . MET A 1 112 ? 3.036 5.723 -8.588 1.00 85.44 112 MET A CA 1
ATOM 852 C C . MET A 1 112 ? 2.085 5.889 -7.412 1.00 85.44 112 MET A C 1
ATOM 854 O O . MET A 1 112 ? 2.476 6.154 -6.277 1.00 85.44 112 MET A O 1
ATOM 858 N N . HIS A 1 113 ? 0.805 5.682 -7.701 1.00 87.75 113 HIS A N 1
ATOM 859 C CA . HIS A 1 113 ? -0.272 5.745 -6.728 1.00 87.75 113 HIS A CA 1
ATOM 860 C C . HIS A 1 113 ? -1.070 4.460 -6.718 1.00 87.75 113 HIS A C 1
ATOM 862 O O . HIS A 1 113 ? -1.373 3.900 -7.770 1.00 87.75 113 HIS A O 1
ATOM 868 N N . PHE A 1 114 ? -1.507 4.065 -5.530 1.00 90.69 114 PHE A N 1
ATOM 869 C CA . PHE A 1 114 ? -2.477 2.996 -5.379 1.00 90.69 114 PHE A CA 1
ATOM 870 C C . PHE A 1 114 ? -3.430 3.309 -4.235 1.00 90.69 114 PHE A C 1
ATOM 872 O O . PHE A 1 114 ? -3.038 3.861 -3.212 1.00 90.69 114 PHE A O 1
ATOM 879 N N . ALA A 1 115 ? -4.705 3.001 -4.442 1.00 93.75 115 ALA A N 1
ATOM 880 C CA . ALA A 1 115 ? -5.747 3.178 -3.451 1.00 93.75 115 ALA A CA 1
ATOM 881 C C . ALA A 1 115 ? -6.722 2.013 -3.558 1.00 93.75 115 ALA A C 1
ATOM 883 O O . ALA A 1 115 ? -7.175 1.675 -4.652 1.00 93.75 115 ALA A O 1
ATOM 884 N N . VAL A 1 116 ? -7.057 1.418 -2.421 1.00 95.88 116 VAL A N 1
ATOM 885 C CA . VAL A 1 116 ? -8.003 0.310 -2.347 1.00 95.88 116 VAL A CA 1
ATOM 886 C C . VAL A 1 116 ? -8.790 0.384 -1.051 1.00 95.88 116 VAL A C 1
ATOM 888 O O . VAL A 1 116 ? -8.249 0.712 0.007 1.00 95.88 116 VAL A O 1
ATOM 891 N N . ASP A 1 117 ? -10.077 0.068 -1.142 1.00 96.31 117 ASP A N 1
ATOM 892 C CA . ASP A 1 117 ? -10.939 -0.043 0.025 1.00 96.31 117 ASP A CA 1
ATOM 893 C C . ASP A 1 117 ? -10.873 -1.476 0.569 1.00 96.31 117 ASP A C 1
ATOM 895 O O . ASP A 1 117 ? -11.064 -2.448 -0.163 1.00 96.31 117 ASP A O 1
ATOM 899 N N . ILE A 1 118 ? -10.611 -1.602 1.865 1.00 94.75 118 ILE A N 1
ATOM 900 C CA . ILE A 1 118 ? -10.544 -2.856 2.611 1.00 94.75 118 ILE A CA 1
ATOM 901 C C . ILE A 1 118 ? -11.734 -2.880 3.570 1.00 94.75 118 ILE A C 1
ATOM 903 O O . ILE A 1 118 ? -11.985 -1.914 4.297 1.00 94.75 118 ILE A O 1
ATOM 907 N N . SER A 1 119 ? -12.477 -3.988 3.564 1.00 94.81 119 SER A N 1
ATOM 908 C CA . SER A 1 119 ? -13.529 -4.220 4.558 1.00 94.81 119 SER A CA 1
ATOM 909 C C . SER A 1 119 ? -12.873 -4.479 5.910 1.00 94.81 119 SER A C 1
ATOM 911 O O . SER A 1 119 ? -12.090 -5.417 6.039 1.00 94.81 119 SER A O 1
ATOM 913 N N . LEU A 1 120 ? -13.163 -3.632 6.892 1.00 92.88 120 LEU A N 1
ATOM 914 C CA . LEU A 1 120 ? -12.595 -3.712 8.232 1.00 92.88 120 LEU A CA 1
ATOM 915 C C . LEU A 1 120 ? -13.618 -3.194 9.233 1.00 92.88 120 LEU A C 1
ATOM 917 O O . LEU A 1 120 ? -14.043 -2.053 9.102 1.00 92.88 120 LEU A O 1
ATOM 921 N N . ASP A 1 121 ? -13.966 -4.005 10.230 1.00 92.25 121 ASP A N 1
ATOM 922 C CA . ASP A 1 121 ? -14.841 -3.586 11.328 1.00 92.25 121 ASP A CA 1
ATOM 923 C C . ASP A 1 121 ? -14.303 -2.304 11.986 1.00 92.25 121 ASP A C 1
ATOM 925 O O . ASP A 1 121 ? -13.116 -2.205 12.322 1.00 92.25 121 ASP A O 1
ATOM 929 N N . ASP A 1 122 ? -15.179 -1.319 12.173 1.00 89.88 122 ASP A N 1
ATOM 930 C CA . ASP A 1 122 ? -14.827 -0.022 12.749 1.00 89.88 122 ASP A CA 1
ATOM 931 C C . ASP A 1 122 ? -14.181 -0.143 14.142 1.00 89.88 122 ASP A C 1
ATOM 933 O O . ASP A 1 122 ? -13.315 0.664 14.495 1.00 89.88 122 ASP A O 1
ATOM 937 N N . ALA A 1 123 ? -14.528 -1.175 14.918 1.00 91.31 123 ALA A N 1
ATOM 938 C CA . ALA A 1 123 ? -13.931 -1.460 16.222 1.00 91.31 123 ALA A CA 1
ATOM 939 C C . ALA A 1 123 ? -12.473 -1.953 16.131 1.00 91.31 123 ALA A C 1
ATOM 941 O O . ALA A 1 123 ? -11.729 -1.891 17.115 1.00 91.31 123 ALA A O 1
ATOM 942 N N . LEU A 1 124 ? -12.036 -2.433 14.962 1.00 90.19 124 LEU A N 1
ATOM 943 C CA . LEU A 1 124 ? -10.668 -2.902 14.728 1.00 90.19 124 LEU A CA 1
ATOM 944 C C . LEU A 1 124 ? -9.733 -1.779 14.271 1.00 90.19 124 LEU A C 1
ATOM 946 O O . LEU A 1 124 ? -8.524 -1.889 14.475 1.00 90.19 124 LEU A O 1
ATOM 950 N N . PHE A 1 125 ? -10.257 -0.675 13.732 1.00 89.62 125 PHE A N 1
ATOM 951 C CA . PHE A 1 125 ? -9.428 0.459 13.310 1.00 89.62 125 PHE A CA 1
ATOM 952 C C . PHE A 1 125 ? -8.542 1.017 14.444 1.00 89.62 125 PHE A C 1
ATOM 954 O O . PHE A 1 125 ? -7.337 1.175 14.234 1.00 89.62 125 PHE A O 1
ATOM 961 N N . PRO A 1 126 ? -9.039 1.233 15.680 1.00 89.88 126 PRO A N 1
ATOM 962 C CA . PRO A 1 126 ? -8.192 1.664 16.792 1.00 89.88 126 PRO A CA 1
ATOM 963 C C . PRO A 1 126 ? -7.123 0.648 17.204 1.00 89.88 126 PRO A C 1
ATOM 965 O O . PRO A 1 126 ? -6.227 1.008 17.962 1.00 89.88 126 PRO A O 1
ATOM 968 N N . ARG A 1 127 ? -7.185 -0.603 16.735 1.00 89.94 127 ARG A N 1
ATOM 969 C CA . ARG A 1 127 ? -6.216 -1.662 17.062 1.00 89.94 127 ARG A CA 1
ATOM 970 C C . ARG A 1 127 ? -5.100 -1.799 16.035 1.00 89.94 127 ARG A C 1
ATOM 972 O O . ARG A 1 127 ? -4.084 -2.398 16.354 1.00 89.94 127 ARG A O 1
ATOM 979 N N . LEU A 1 128 ? -5.274 -1.232 14.845 1.00 86.56 128 LEU A N 1
ATOM 980 C CA . LEU A 1 128 ? -4.278 -1.250 13.780 1.00 86.56 128 LEU A CA 1
ATOM 981 C C . LEU A 1 128 ? -2.959 -0.646 14.280 1.00 86.56 128 LEU A C 1
ATOM 983 O O . LEU A 1 128 ? -2.959 0.457 14.815 1.00 86.56 128 LEU A O 1
ATOM 987 N N . ASP A 1 129 ? -1.843 -1.343 14.132 1.00 85.06 129 ASP A N 1
ATOM 988 C CA . ASP A 1 129 ? -0.538 -0.875 14.625 1.00 85.06 129 ASP A CA 1
ATOM 989 C C . ASP A 1 129 ? 0.569 -0.940 13.575 1.00 85.06 129 ASP A C 1
ATOM 991 O O . ASP A 1 129 ? 1.625 -0.331 13.760 1.00 85.06 129 ASP A O 1
ATOM 995 N N . ARG A 1 130 ? 0.327 -1.626 12.455 1.00 83.81 130 ARG A N 1
ATOM 996 C CA . ARG A 1 130 ? 1.364 -1.910 11.471 1.00 83.81 130 ARG A CA 1
ATOM 997 C C . ARG A 1 130 ? 0.792 -2.167 10.083 1.00 83.81 130 ARG A C 1
ATOM 999 O O . ARG A 1 130 ? -0.292 -2.733 9.934 1.00 83.81 130 ARG A O 1
ATOM 1006 N N . VAL A 1 131 ? 1.558 -1.782 9.066 1.00 85.69 131 VAL A N 1
ATOM 1007 C CA . VAL A 1 131 ? 1.366 -2.222 7.678 1.00 85.69 131 VAL A CA 1
ATOM 1008 C C . VAL A 1 131 ? 2.663 -2.852 7.185 1.00 85.69 131 VAL A C 1
ATOM 1010 O O . VAL A 1 131 ? 3.746 -2.304 7.396 1.00 85.69 131 VAL A O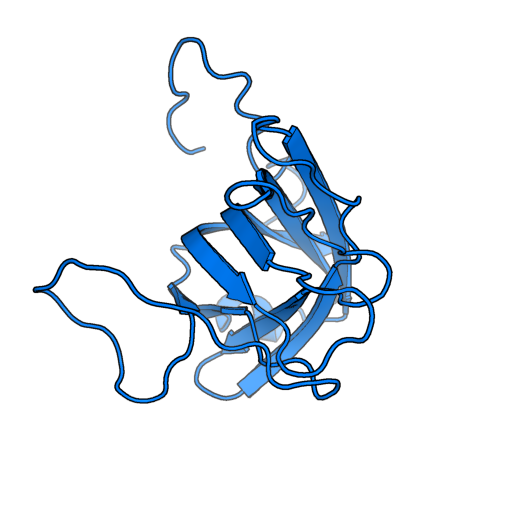 1
ATOM 1013 N N . GLU A 1 132 ? 2.558 -4.014 6.543 1.00 86.62 132 GLU A N 1
ATOM 1014 C CA . GLU A 1 132 ? 3.709 -4.794 6.074 1.00 86.62 132 GLU A CA 1
ATOM 1015 C C . GLU A 1 132 ? 3.592 -5.139 4.592 1.00 86.62 132 GLU A C 1
ATOM 1017 O O . GLU A 1 132 ? 2.494 -5.350 4.068 1.00 86.62 132 GLU A O 1
ATOM 1022 N N . LEU A 1 133 ? 4.745 -5.282 3.938 1.00 81.00 133 LEU A N 1
ATOM 1023 C CA . LEU A 1 133 ? 4.841 -6.015 2.681 1.00 81.00 133 LEU A CA 1
ATOM 1024 C C . LEU A 1 133 ? 5.029 -7.494 3.013 1.00 81.00 133 LEU A C 1
ATOM 1026 O O . LEU A 1 133 ? 6.066 -7.915 3.525 1.00 81.00 133 LEU A O 1
ATOM 1030 N N . SER A 1 134 ? 3.992 -8.280 2.753 1.00 73.81 134 SER A N 1
ATOM 1031 C CA . SER A 1 134 ? 3.994 -9.722 2.990 1.00 73.81 134 SER A CA 1
ATOM 1032 C C . SER A 1 134 ? 4.526 -10.478 1.773 1.00 73.81 134 SER A C 1
ATOM 1034 O O . SER A 1 134 ? 4.319 -10.061 0.632 1.00 73.81 134 SER A O 1
ATOM 1036 N N . ARG A 1 135 ? 5.184 -11.621 2.007 1.00 63.16 135 ARG A N 1
ATOM 1037 C CA . ARG A 1 135 ? 5.622 -12.507 0.919 1.00 63.16 135 ARG A CA 1
ATOM 1038 C C . ARG A 1 135 ? 4.410 -12.950 0.095 1.00 63.16 135 ARG A C 1
ATOM 1040 O O . ARG A 1 135 ? 3.467 -13.534 0.632 1.00 63.16 135 ARG A O 1
ATOM 1047 N N . THR A 1 136 ? 4.442 -12.700 -1.209 1.00 48.22 136 THR A N 1
ATOM 1048 C CA . THR A 1 136 ? 3.534 -13.335 -2.163 1.00 48.22 136 THR A CA 1
ATOM 1049 C C . THR A 1 136 ? 3.902 -14.806 -2.302 1.00 48.22 136 THR A C 1
ATOM 1051 O O . THR A 1 136 ? 5.066 -15.161 -2.446 1.00 48.22 136 THR A O 1
ATOM 1054 N N . SER A 1 137 ? 2.910 -15.689 -2.261 1.00 33.97 137 SER A N 1
ATOM 1055 C CA . SER A 1 137 ? 3.073 -17.145 -2.372 1.00 33.97 137 SER A CA 1
ATOM 1056 C C . SER A 1 137 ? 3.384 -17.634 -3.800 1.00 33.97 137 SER A C 1
ATOM 1058 O O . SER A 1 137 ? 3.225 -18.817 -4.089 1.00 33.97 137 SER A O 1
ATOM 1060 N N . VAL A 1 138 ? 3.835 -16.749 -4.696 1.00 28.48 138 VAL A N 1
ATOM 1061 C CA . VAL A 1 138 ? 4.170 -17.062 -6.093 1.00 28.48 138 VAL A CA 1
ATOM 1062 C C . VAL A 1 138 ? 5.596 -16.582 -6.365 1.00 28.48 138 VAL A C 1
ATOM 1064 O O . VAL A 1 138 ? 5.803 -15.409 -6.659 1.00 28.48 138 VAL A O 1
ATOM 1067 N N . GLY A 1 139 ? 6.571 -17.485 -6.212 1.00 29.81 139 GLY A N 1
ATOM 1068 C CA . GLY A 1 139 ? 8.003 -17.171 -6.296 1.00 29.81 139 GLY A CA 1
ATOM 1069 C C . GLY A 1 139 ? 8.487 -16.389 -5.072 1.00 29.81 139 GLY A C 1
ATOM 1070 O O . GLY A 1 139 ? 7.847 -15.436 -4.632 1.00 29.81 139 GLY A O 1
ATOM 1071 N N . ALA A 1 140 ? 9.588 -16.814 -4.457 1.00 29.70 140 ALA A N 1
ATOM 1072 C CA . ALA A 1 140 ? 10.123 -16.131 -3.289 1.00 29.70 140 ALA A CA 1
ATOM 1073 C C . ALA A 1 140 ? 10.528 -14.700 -3.680 1.00 29.70 140 ALA A C 1
ATOM 1075 O O . ALA A 1 140 ? 11.507 -14.504 -4.396 1.00 29.70 140 ALA A O 1
ATOM 1076 N N . VAL A 1 141 ? 9.772 -13.695 -3.220 1.00 33.81 141 VAL A N 1
ATOM 1077 C CA . VAL A 1 141 ? 10.251 -12.313 -3.253 1.00 33.81 141 VAL A CA 1
ATOM 1078 C C . VAL A 1 141 ? 11.232 -12.146 -2.099 1.00 33.81 141 VAL A C 1
ATOM 1080 O O . VAL A 1 141 ? 10.823 -12.057 -0.937 1.00 33.81 141 VAL A O 1
ATOM 1083 N N . GLN A 1 142 ? 12.528 -12.170 -2.402 1.00 36.00 142 GLN A N 1
ATOM 1084 C CA . GLN A 1 142 ? 13.583 -11.955 -1.418 1.00 36.00 142 GLN A CA 1
ATOM 1085 C C . GLN A 1 142 ? 13.929 -10.465 -1.391 1.00 36.00 142 GLN A C 1
ATOM 1087 O O . GLN A 1 142 ? 14.373 -9.887 -2.380 1.00 36.00 142 GLN A O 1
ATOM 1092 N N . LEU A 1 143 ? 13.684 -9.822 -0.251 1.00 37.50 143 LEU A N 1
ATOM 1093 C CA . LEU A 1 143 ? 14.036 -8.423 -0.026 1.00 37.50 143 LEU A CA 1
ATOM 1094 C C . LEU A 1 143 ? 15.547 -8.353 0.246 1.00 37.50 143 LEU A C 1
ATOM 1096 O O . LEU A 1 143 ? 16.007 -8.744 1.322 1.00 37.50 143 LEU A O 1
ATOM 1100 N N . ALA A 1 144 ? 16.333 -7.916 -0.741 1.00 33.03 144 ALA A N 1
ATOM 1101 C CA . ALA A 1 144 ? 17.779 -7.769 -0.598 1.00 33.03 144 ALA A CA 1
ATOM 1102 C C . ALA A 1 144 ? 18.101 -6.525 0.252 1.00 33.03 144 ALA A C 1
ATOM 1104 O O . ALA A 1 144 ? 17.795 -5.394 -0.126 1.00 33.03 144 ALA A O 1
ATOM 1105 N N . ARG A 1 145 ? 18.709 -6.738 1.427 1.00 37.56 145 ARG A N 1
ATOM 1106 C CA . ARG A 1 145 ? 19.172 -5.677 2.334 1.00 37.56 145 ARG A CA 1
ATOM 1107 C C . ARG A 1 145 ? 20.618 -5.309 1.996 1.00 37.56 145 ARG A C 1
ATOM 1109 O O . ARG A 1 145 ? 21.501 -6.140 2.172 1.00 37.56 145 ARG A O 1
ATOM 1116 N N . HIS A 1 146 ? 20.879 -4.060 1.619 1.00 28.05 146 HIS A N 1
ATOM 1117 C CA . HIS A 1 146 ? 22.222 -3.475 1.697 1.00 28.05 146 HIS A CA 1
ATOM 1118 C C . HIS A 1 146 ? 22.195 -2.228 2.603 1.00 28.05 146 HIS A C 1
ATOM 1120 O O . HIS A 1 146 ? 21.831 -1.155 2.143 1.00 28.05 146 HIS A O 1
ATOM 1126 N N . ALA A 1 147 ? 22.549 -2.466 3.882 1.00 29.00 147 ALA A N 1
ATOM 1127 C CA . ALA A 1 147 ? 23.084 -1.605 4.967 1.00 29.00 147 ALA A CA 1
ATOM 1128 C C . ALA A 1 147 ? 22.446 -0.211 5.228 1.00 29.00 147 ALA A C 1
ATOM 1130 O O . ALA A 1 147 ? 22.281 0.584 4.317 1.00 29.00 147 ALA A O 1
ATOM 1131 N N . LEU A 1 148 ? 22.106 0.194 6.465 1.00 27.52 148 LEU A N 1
ATOM 1132 C CA . LEU A 1 148 ? 22.922 0.192 7.697 1.00 27.52 148 LEU A CA 1
ATOM 1133 C C . LEU A 1 148 ? 22.078 0.034 8.993 1.00 27.52 148 LEU A C 1
ATOM 1135 O O . LEU A 1 148 ? 20.889 0.346 9.025 1.00 27.52 148 LEU A O 1
ATOM 1139 N N . ASP A 1 149 ? 22.731 -0.461 10.046 1.00 30.06 149 ASP A N 1
ATOM 1140 C CA . ASP A 1 149 ? 22.286 -0.650 11.440 1.00 30.06 149 ASP A CA 1
ATOM 1141 C C . ASP A 1 149 ? 22.219 0.701 12.217 1.00 30.06 149 ASP A C 1
ATOM 1143 O O . ASP A 1 149 ? 22.666 1.725 11.714 1.00 30.06 149 ASP A O 1
ATOM 1147 N N . ALA A 1 150 ? 21.559 0.878 13.377 1.00 27.92 150 ALA A N 1
ATOM 1148 C CA . ALA A 1 150 ? 21.807 0.212 14.663 1.00 27.92 150 ALA A CA 1
ATOM 1149 C C . ALA A 1 150 ? 20.664 0.330 15.718 1.00 27.92 150 ALA A C 1
ATOM 1151 O O . ALA A 1 150 ? 20.951 0.358 16.912 1.00 27.92 150 ALA A O 1
ATOM 1152 N N . SER A 1 151 ? 19.371 0.402 15.358 1.00 34.72 151 SER A N 1
ATOM 1153 C CA . S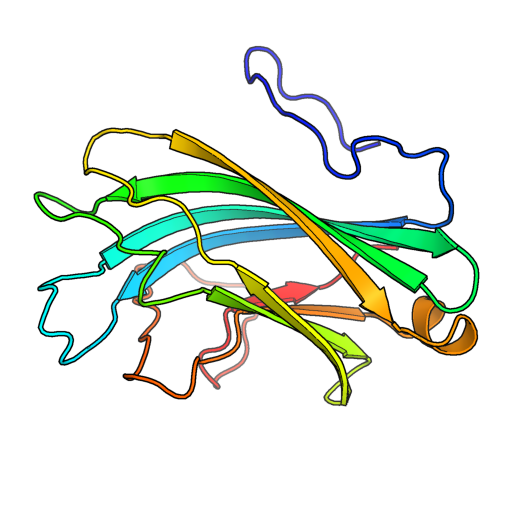ER A 1 151 ? 18.309 0.649 16.373 1.00 34.72 151 SER A CA 1
ATOM 1154 C C . SER A 1 151 ? 17.008 -0.164 16.296 1.00 34.72 151 SER A C 1
ATOM 1156 O O . SER A 1 151 ? 16.012 0.226 16.898 1.00 34.72 151 SER A O 1
ATOM 1158 N N . GLY A 1 152 ? 17.018 -1.356 15.693 1.00 36.31 152 GLY A N 1
ATOM 1159 C CA . GLY A 1 152 ? 15.994 -2.368 15.999 1.00 36.31 152 GLY A CA 1
ATOM 1160 C C . GLY A 1 152 ? 15.105 -2.770 14.830 1.00 36.31 152 GLY A C 1
ATOM 1161 O O . GLY A 1 152 ? 14.104 -2.131 14.523 1.00 36.31 152 GLY A O 1
ATOM 1162 N N . CYS A 1 153 ? 15.435 -3.914 14.231 1.00 33.75 153 CYS A N 1
ATOM 1163 C CA . CYS A 1 153 ? 14.581 -4.603 13.271 1.00 33.75 153 CYS A CA 1
ATOM 1164 C C . CYS A 1 153 ? 14.514 -6.108 13.632 1.00 33.75 153 CYS A C 1
ATOM 1166 O O . CYS A 1 153 ? 15.542 -6.656 14.041 1.00 33.75 153 CYS A O 1
ATOM 1168 N N . PRO A 1 154 ? 13.358 -6.793 13.507 1.00 35.09 154 PRO A N 1
ATOM 1169 C CA . PRO A 1 154 ? 13.184 -8.203 13.858 1.00 35.09 154 PRO A CA 1
AT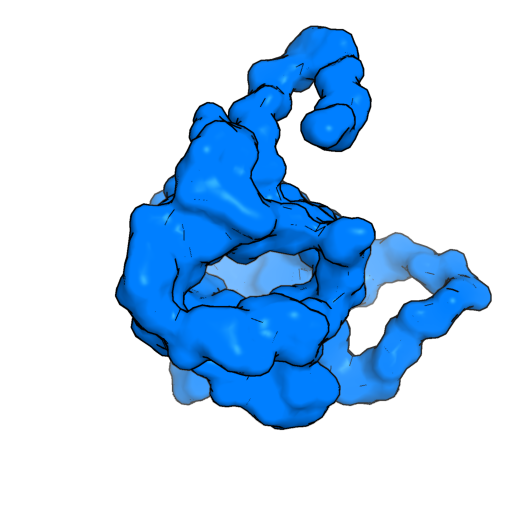OM 1170 C C . PRO A 1 154 ? 13.885 -9.152 12.877 1.00 35.09 154 PRO A C 1
ATOM 1172 O O . PRO A 1 154 ? 14.109 -8.833 11.707 1.00 35.09 154 PRO A O 1
ATOM 1175 N N . ALA A 1 155 ? 14.211 -10.345 13.372 1.00 33.19 155 ALA A N 1
ATOM 1176 C CA . ALA A 1 155 ? 15.048 -11.349 12.715 1.00 33.19 155 ALA A CA 1
ATOM 1177 C C . ALA A 1 155 ? 14.382 -12.123 11.552 1.00 33.19 155 ALA A C 1
ATOM 1179 O O . ALA A 1 155 ? 15.032 -12.971 10.947 1.00 33.19 155 ALA A O 1
ATOM 1180 N N . ASP A 1 156 ? 13.113 -11.870 11.220 1.00 44.06 156 ASP A N 1
ATOM 1181 C CA . ASP A 1 156 ? 12.312 -12.729 10.332 1.00 44.06 156 ASP A CA 1
ATOM 1182 C C . ASP A 1 156 ? 12.205 -12.250 8.868 1.00 44.06 156 ASP A C 1
ATOM 1184 O O . ASP A 1 156 ? 11.536 -12.880 8.046 1.00 44.06 156 ASP A O 1
ATOM 1188 N N . GLY A 1 157 ? 12.903 -11.169 8.506 1.00 43.25 157 GLY A N 1
ATOM 1189 C CA . GLY A 1 157 ? 13.004 -10.710 7.117 1.00 43.25 157 GLY A CA 1
ATOM 1190 C C . GLY A 1 157 ? 11.756 -10.007 6.574 1.00 43.25 157 GLY A C 1
ATOM 1191 O O . GLY A 1 157 ? 11.615 -9.896 5.356 1.00 43.25 157 GLY A O 1
ATOM 1192 N N . ARG A 1 158 ? 10.859 -9.524 7.443 1.00 49.97 158 ARG A N 1
ATOM 1193 C CA . ARG A 1 158 ? 9.733 -8.662 7.049 1.00 49.97 158 ARG A CA 1
ATOM 1194 C C . ARG A 1 158 ? 10.188 -7.205 6.903 1.00 49.97 158 ARG A C 1
ATOM 1196 O O . ARG A 1 158 ? 10.972 -6.716 7.719 1.00 49.97 158 ARG A O 1
ATOM 1203 N N . THR A 1 159 ? 9.684 -6.509 5.882 1.00 55.59 159 THR A N 1
ATOM 1204 C CA . THR A 1 159 ? 9.746 -5.040 5.800 1.00 55.59 159 THR A CA 1
ATOM 1205 C C . THR A 1 159 ? 8.387 -4.498 6.204 1.00 55.59 159 THR A C 1
ATOM 1207 O O . THR A 1 159 ? 7.366 -4.817 5.587 1.00 55.59 159 THR A O 1
ATOM 1210 N N . PHE A 1 160 ? 8.375 -3.693 7.258 1.00 49.81 160 PHE A N 1
ATOM 1211 C CA . PHE A 1 160 ? 7.151 -3.175 7.839 1.00 49.81 160 PHE A CA 1
ATOM 1212 C C . PHE A 1 160 ? 7.306 -1.749 8.336 1.00 49.81 160 PHE A C 1
ATOM 1214 O O . PHE A 1 160 ? 8.402 -1.282 8.636 1.00 49.81 160 PHE A O 1
ATOM 1221 N N . LEU A 1 161 ? 6.162 -1.089 8.456 1.00 54.66 161 LEU A N 1
ATOM 1222 C CA . LEU A 1 161 ? 6.003 0.222 9.052 1.00 54.66 161 LEU A CA 1
ATOM 1223 C C . LEU A 1 161 ? 5.147 0.093 10.309 1.00 54.66 161 LEU A C 1
ATOM 1225 O O . LEU A 1 161 ? 4.008 -0.371 10.236 1.00 54.66 161 LEU A O 1
ATOM 1229 N N . GLN A 1 162 ? 5.658 0.598 11.429 1.00 53.56 162 GLN A N 1
ATOM 1230 C CA . GLN A 1 162 ? 4.845 0.860 12.610 1.00 53.56 162 GLN A CA 1
ATOM 1231 C C . GLN A 1 162 ? 4.003 2.119 12.388 1.00 53.56 162 GLN A C 1
ATOM 1233 O O . GLN A 1 162 ? 4.518 3.174 12.019 1.00 53.56 162 GLN A O 1
ATOM 1238 N N . ILE A 1 163 ? 2.700 2.006 12.603 1.00 51.81 163 ILE A N 1
ATOM 1239 C CA . ILE A 1 163 ? 1.762 3.087 12.336 1.00 51.81 163 ILE A CA 1
ATOM 1240 C C . ILE A 1 163 ? 1.735 4.070 13.497 1.00 51.81 163 ILE A C 1
ATOM 1242 O O . ILE A 1 163 ? 1.528 3.693 14.651 1.00 51.81 163 ILE A O 1
ATOM 1246 N N . VAL A 1 164 ? 1.896 5.349 13.161 1.00 48.41 164 VAL A N 1
ATOM 1247 C CA . VAL A 1 164 ? 1.707 6.464 14.087 1.00 48.41 164 VAL A CA 1
ATOM 1248 C C . VAL A 1 164 ? 0.265 6.952 13.922 1.00 48.41 164 VAL A C 1
ATOM 1250 O O . VAL A 1 164 ? -0.161 7.273 12.809 1.00 48.41 164 VAL A O 1
ATOM 1253 N N . LYS A 1 165 ? -0.503 6.925 15.014 1.00 50.78 165 LYS A N 1
ATOM 1254 C CA . LYS A 1 165 ? -1.897 7.389 15.073 1.00 50.78 165 LYS A CA 1
ATOM 1255 C C . LYS A 1 165 ? -1.980 8.827 15.556 1.00 50.78 165 LYS A C 1
ATOM 1257 O O . LYS A 1 165 ? -1.187 9.175 16.458 1.00 50.78 165 LYS A O 1
#

Radius of gyration: 15.9 Å; chains: 1; bounding box: 42×40×34 Å

Sequence (165 aa):
MPPRTPARPDPQVPKNYKLGPCAHGKIGAFYFYAEGSKDDPAFGFCEIELSVQRVGENRVRLELYCIADGYQSARGVGTSHPLKIAVLAGETVLGTANWHFPDVICGHADPMHFAVDISLDDALFPRLDRVELSRTSVGAVQLARHALDASGCPADGRTFLQIVK

Foldseek 3Di:
DDDDDPPDPPCDPPVDPPQADKWWDWLAKWWKFFPPDPQPTLIKIKTKTWMWGDRDAQKTKIKIKIFMAHPDQHKNFLQVPWFKKFWDQVPDTQWIDTHSWHIHGHPDRDIDIDMDMTRGHPVCVVRTFKMWRDADPRGGTQTDDDDDDDDDDDPPRIRMDTIDD

pLDDT: mean 71.03, std 20.26, range [27.52, 96.31]

Secondary structure (DSSP, 8-state):
-PPPPTTS---PSSS-TTSS-EEEEEEEEEEEEBTT-SSS--EEEEEEEEEEEEEETTEEEEEEEEEEEE-TT-EE-TTTS-EEEEEEETTEEEEEEEE-PPPEEBT--EEEEEEEEEE--TTTGGG--EEEEEPPSSS-B---------S---TT--EEEEPB-

Organism: NCBI:txid1325107